Protein AF-A0AAE9I7F1-F1 (afdb_monomer_lite)

Foldseek 3Di:
DCVVDPPPDDPVVVQVVLVVLQVQLPDPVSVVVCVVVVHDRDHDDHPVVVVVVVVVVVVVVVVVCVVVVNDDD

pLDDT: mean 89.47, std 9.75, range [50.66, 97.56]

Radius of gyration: 15.81 Å; chains: 1; bounding box: 39×25×36 Å

Structure (mmCIF, N/CA/C/O backbone):
data_AF-A0AAE9I7F1-F1
#
_entry.id   AF-A0AAE9I7F1-F1
#
loop_
_atom_site.group_PDB
_atom_site.id
_atom_site.type_symbol
_atom_site.label_atom_id
_atom_site.label_alt_id
_atom_site.label_comp_id
_atom_site.label_asym_id
_atom_site.label_entity_id
_atom_site.label_seq_id
_atom_site.pdbx_PDB_ins_code
_atom_site.Cartn_x
_atom_site.Cartn_y
_atom_site.Cartn_z
_atom_site.occupancy
_atom_site.B_iso_or_equiv
_atom_site.auth_seq_id
_atom_site.auth_comp_id
_atom_site.auth_asym_id
_atom_site.auth_atom_id
_atom_site.pdbx_PDB_model_num
ATOM 1 N N . MET A 1 1 ? -4.346 -0.329 -7.490 1.00 50.66 1 MET A N 1
ATOM 2 C CA . MET A 1 1 ? -4.855 -1.137 -6.354 1.00 50.66 1 MET A CA 1
ATOM 3 C C . MET A 1 1 ? -5.567 -2.428 -6.783 1.00 50.66 1 MET A C 1
ATOM 5 O O . MET A 1 1 ? -5.402 -3.433 -6.106 1.00 50.66 1 MET A O 1
ATOM 9 N N . LEU A 1 2 ? -6.258 -2.461 -7.934 1.00 50.91 2 LEU A N 1
ATOM 10 C CA . LEU A 1 2 ? -6.940 -3.665 -8.455 1.00 50.91 2 LEU A CA 1
ATOM 11 C C . LEU A 1 2 ? -6.045 -4.902 -8.699 1.00 50.91 2 LEU A C 1
ATOM 13 O O . LEU A 1 2 ? -6.568 -5.999 -8.825 1.00 50.91 2 LEU A O 1
ATOM 17 N N . GLN A 1 3 ? -4.714 -4.760 -8.733 1.00 53.97 3 GLN A N 1
ATOM 18 C CA . GLN A 1 3 ? -3.793 -5.892 -8.916 1.00 53.97 3 GLN A CA 1
ATOM 19 C C . GLN A 1 3 ? -3.511 -6.716 -7.646 1.00 53.97 3 GLN A C 1
ATOM 21 O O . GLN A 1 3 ? -2.969 -7.807 -7.769 1.00 53.97 3 GLN A O 1
ATOM 26 N N . ARG A 1 4 ? -3.828 -6.219 -6.438 1.00 67.12 4 ARG A N 1
ATOM 27 C CA . ARG A 1 4 ? -3.562 -6.961 -5.184 1.00 67.12 4 ARG A CA 1
ATOM 28 C C . ARG A 1 4 ? -4.766 -7.727 -4.644 1.00 67.12 4 ARG A C 1
ATOM 30 O O . ARG A 1 4 ? -4.596 -8.597 -3.798 1.00 67.12 4 ARG A O 1
ATOM 37 N N . LEU A 1 5 ? -5.966 -7.402 -5.111 1.00 77.00 5 LEU A N 1
ATOM 38 C CA . LEU A 1 5 ? -7.169 -8.156 -4.783 1.00 77.00 5 LEU A CA 1
ATOM 39 C C . LEU A 1 5 ? -7.336 -9.292 -5.786 1.00 77.00 5 LEU A C 1
ATOM 41 O O . LEU A 1 5 ? -6.926 -9.176 -6.943 1.00 77.00 5 LEU A O 1
ATOM 45 N N . LYS A 1 6 ? -7.948 -10.394 -5.344 1.00 81.44 6 LYS A N 1
ATOM 46 C CA . LYS A 1 6 ? -8.258 -11.510 -6.236 1.00 81.44 6 LYS A CA 1
ATOM 47 C C . LYS A 1 6 ? -9.0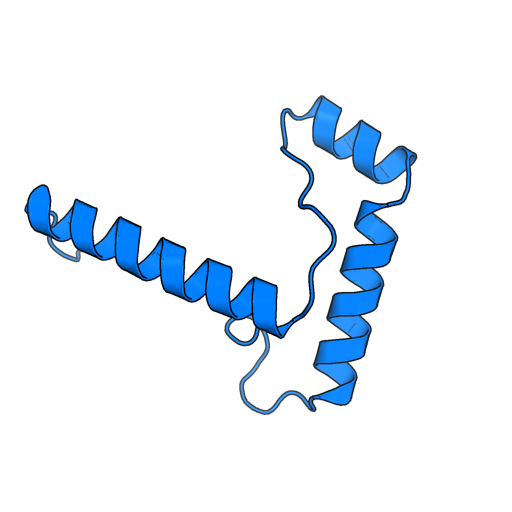87 -10.993 -7.411 1.00 81.44 6 LYS A C 1
ATOM 49 O O . LYS A 1 6 ? -10.044 -10.234 -7.224 1.00 81.44 6 LYS A O 1
ATOM 54 N N . GLN A 1 7 ? -8.720 -11.425 -8.612 1.00 76.69 7 GLN A N 1
ATOM 55 C CA . GLN A 1 7 ? -9.460 -11.099 -9.822 1.00 76.69 7 GLN A CA 1
ATOM 56 C C . GLN A 1 7 ? -10.930 -11.520 -9.644 1.00 76.69 7 GLN A C 1
ATOM 58 O O . GLN A 1 7 ? -11.204 -12.635 -9.197 1.00 76.69 7 GLN A O 1
ATOM 63 N N . GLY A 1 8 ? -11.86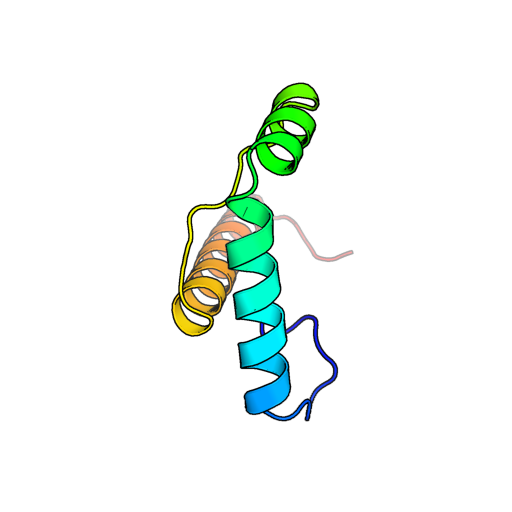1 -10.604 -9.920 1.00 83.56 8 GLY A N 1
ATOM 64 C CA . GLY A 1 8 ? -13.297 -10.809 -9.688 1.00 83.56 8 GLY A CA 1
ATOM 65 C C . GLY A 1 8 ? -13.825 -10.337 -8.328 1.00 83.56 8 GLY A C 1
ATOM 66 O O . GLY A 1 8 ? -14.997 -10.551 -8.035 1.00 83.56 8 GLY A O 1
ATOM 67 N N . THR A 1 9 ? -13.007 -9.681 -7.496 1.00 87.94 9 THR A N 1
ATOM 68 C CA . THR A 1 9 ? -13.522 -8.983 -6.304 1.00 87.94 9 THR A CA 1
ATOM 69 C C . THR A 1 9 ? -14.569 -7.938 -6.724 1.00 87.94 9 THR A C 1
ATOM 71 O O . THR A 1 9 ? -14.253 -7.113 -7.584 1.00 87.94 9 THR A O 1
ATOM 74 N N . PRO A 1 10 ? -15.784 -7.934 -6.137 1.00 93.31 10 PRO A N 1
ATOM 75 C CA . PRO A 1 10 ? -16.817 -6.968 -6.500 1.00 93.31 10 PRO A CA 1
ATOM 76 C C . PRO A 1 10 ? -16.361 -5.525 -6.288 1.00 93.31 10 PRO A C 1
ATOM 78 O O . PRO A 1 10 ? -15.761 -5.206 -5.260 1.00 93.31 10 PRO A O 1
ATOM 81 N N . GLU A 1 11 ? -16.706 -4.635 -7.218 1.00 89.44 11 GLU A N 1
ATOM 82 C CA . GLU A 1 11 ? -16.275 -3.230 -7.186 1.00 89.44 11 GLU A CA 1
ATOM 83 C C . GLU A 1 11 ? -16.662 -2.519 -5.885 1.00 89.44 11 GLU A C 1
ATOM 85 O O . GLU A 1 11 ? -15.858 -1.779 -5.325 1.00 89.44 11 GLU A O 1
ATOM 90 N N . ALA A 1 12 ? -17.846 -2.812 -5.340 1.00 91.44 12 ALA A N 1
ATOM 91 C CA . ALA A 1 12 ? -18.293 -2.262 -4.061 1.00 91.44 12 ALA A CA 1
ATOM 92 C C . ALA A 1 12 ? -17.369 -2.647 -2.890 1.00 91.44 12 ALA A C 1
ATOM 94 O O . ALA A 1 12 ? -17.108 -1.833 -2.003 1.00 91.44 12 ALA A O 1
ATOM 95 N N . VAL A 1 13 ? -16.832 -3.872 -2.898 1.00 93.94 13 VAL A N 1
ATOM 96 C CA . VAL A 1 13 ? -15.872 -4.332 -1.883 1.00 93.94 13 VAL A CA 1
ATOM 97 C C . VAL A 1 13 ? -14.540 -3.610 -2.060 1.00 93.94 13 VAL A C 1
ATOM 99 O O . VAL A 1 13 ? -13.961 -3.151 -1.077 1.00 93.94 13 VAL A O 1
ATOM 102 N N . VAL A 1 14 ? -14.080 -3.443 -3.305 1.00 92.88 14 VAL A N 1
ATOM 103 C CA . VAL A 1 14 ? -12.865 -2.671 -3.611 1.00 92.88 14 VAL A CA 1
ATOM 104 C C . VAL A 1 14 ? -12.998 -1.232 -3.110 1.00 92.88 14 VAL A C 1
ATOM 106 O O . VAL A 1 14 ? -12.098 -0.735 -2.435 1.00 92.88 14 VAL A O 1
ATOM 109 N N . ALA A 1 15 ? -14.123 -0.580 -3.405 1.00 92.06 15 ALA A N 1
ATOM 110 C CA . ALA A 1 15 ? -14.388 0.795 -3.002 1.00 92.06 15 ALA A CA 1
ATOM 111 C C . ALA A 1 15 ? -14.398 0.947 -1.476 1.00 92.06 15 ALA A C 1
ATOM 113 O O . ALA A 1 15 ? -13.718 1.824 -0.947 1.00 92.06 15 ALA A O 1
ATOM 114 N N . ARG A 1 16 ? -15.090 0.047 -0.763 1.00 95.19 16 ARG A N 1
ATOM 115 C CA . ARG A 1 16 ? -15.147 0.063 0.706 1.00 95.19 16 ARG A CA 1
ATOM 116 C C . ARG A 1 16 ? -13.771 -0.124 1.342 1.00 95.19 16 ARG A C 1
ATOM 118 O O . ARG A 1 16 ? -13.438 0.579 2.290 1.00 95.19 16 ARG A O 1
ATOM 125 N N . LEU A 1 17 ? -12.969 -1.059 0.832 1.00 94.00 17 LEU A N 1
ATOM 126 C CA . LEU A 1 17 ? -11.615 -1.294 1.341 1.00 94.00 17 LEU A CA 1
ATOM 127 C C . LEU A 1 17 ? -10.698 -0.094 1.089 1.00 94.00 17 LEU A C 1
ATOM 129 O O . LEU A 1 17 ? -9.941 0.297 1.974 1.00 94.00 17 LEU A O 1
ATOM 133 N N . HIS A 1 18 ? -10.774 0.497 -0.105 1.00 93.44 18 HIS A N 1
ATOM 134 C CA . HIS A 1 18 ? -10.003 1.693 -0.440 1.00 93.44 18 HIS A CA 1
ATOM 135 C C . HIS A 1 18 ? -10.375 2.871 0.459 1.00 93.44 18 HIS A C 1
ATOM 137 O O . HIS A 1 18 ? -9.490 3.543 0.979 1.00 93.44 18 HIS A O 1
ATOM 143 N N . GLN A 1 19 ? -11.671 3.088 0.685 1.00 94.06 19 GLN A N 1
ATOM 144 C CA . GLN A 1 19 ? -12.154 4.129 1.586 1.00 94.06 19 GLN A CA 1
ATOM 145 C C . GLN A 1 19 ? -11.628 3.927 3.011 1.00 94.06 19 GLN A C 1
ATOM 147 O O . GLN A 1 19 ? -11.024 4.843 3.559 1.00 94.06 19 GLN A O 1
ATOM 152 N N . ALA A 1 20 ? -11.769 2.722 3.574 1.00 95.75 20 ALA A N 1
ATOM 153 C CA . ALA A 1 20 ? 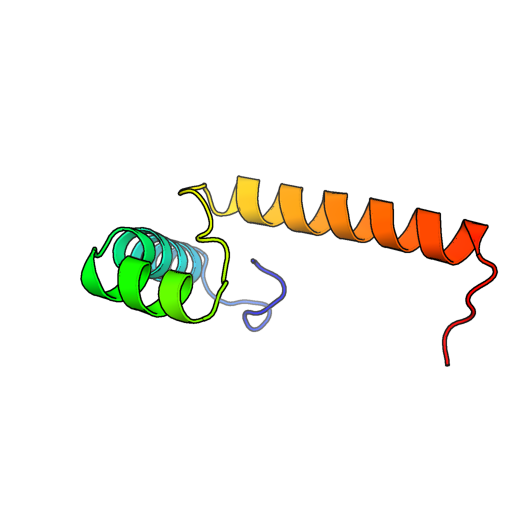-11.281 2.425 4.920 1.00 95.75 20 ALA A CA 1
ATOM 154 C C . ALA A 1 20 ? -9.767 2.667 5.056 1.00 95.75 20 ALA A C 1
ATOM 156 O O . ALA A 1 20 ? -9.306 3.187 6.070 1.00 95.75 20 ALA A O 1
ATOM 157 N N . LEU A 1 21 ? -8.983 2.339 4.022 1.00 94.38 21 LEU A N 1
ATOM 158 C CA . LEU A 1 21 ? -7.550 2.630 3.997 1.00 94.38 21 LEU A CA 1
ATOM 159 C C . LEU A 1 21 ? -7.275 4.141 4.000 1.00 94.38 21 LEU A C 1
ATOM 161 O O . LEU A 1 21 ? -6.440 4.605 4.771 1.00 94.38 21 LEU A O 1
ATOM 165 N N . VAL A 1 22 ? -7.970 4.904 3.153 1.00 94.38 22 VAL A N 1
ATOM 166 C CA . VAL A 1 22 ? -7.815 6.365 3.071 1.00 94.38 22 VAL A CA 1
ATOM 167 C C . VAL A 1 22 ? -8.201 7.047 4.383 1.00 94.38 22 VAL A C 1
ATOM 169 O O . VAL A 1 22 ? -7.532 7.994 4.783 1.00 94.38 22 VAL A O 1
ATOM 172 N N . GLU A 1 23 ? -9.251 6.575 5.051 1.00 95.38 23 GLU A N 1
ATOM 173 C CA . GLU A 1 23 ? -9.668 7.066 6.369 1.00 95.38 23 GLU A CA 1
ATOM 174 C C . GLU A 1 23 ? -8.626 6.728 7.441 1.00 95.38 23 GLU A C 1
ATOM 176 O O . GLU A 1 23 ? -8.231 7.595 8.213 1.00 95.38 23 GLU A O 1
ATOM 181 N N . THR A 1 24 ? -8.101 5.499 7.440 1.00 95.69 24 THR A N 1
ATOM 182 C CA . THR A 1 24 ? -7.074 5.067 8.405 1.00 95.69 24 THR A CA 1
ATOM 183 C C . THR A 1 24 ? -5.792 5.895 8.282 1.00 95.69 24 THR A C 1
ATOM 185 O O . THR A 1 24 ? -5.180 6.241 9.285 1.00 95.69 24 THR A O 1
ATOM 188 N N . LEU A 1 25 ? -5.391 6.262 7.061 1.00 94.88 25 LEU A N 1
ATOM 189 C CA . LEU A 1 25 ? -4.207 7.097 6.819 1.00 94.88 25 LEU A CA 1
ATOM 190 C C . LEU A 1 25 ? -4.404 8.581 7.179 1.00 94.88 25 LEU A C 1
ATOM 192 O O . LEU A 1 25 ? -3.467 9.362 7.044 1.00 94.88 25 LEU A O 1
ATOM 196 N N . GLN A 1 26 ? -5.596 8.977 7.631 1.00 93.75 26 GLN A N 1
ATOM 197 C CA . GLN A 1 26 ? -5.862 10.306 8.193 1.00 93.75 26 GLN A CA 1
ATOM 198 C C . GLN A 1 26 ? -5.864 10.305 9.727 1.00 93.75 26 GLN A C 1
ATOM 200 O O . GLN A 1 26 ? -5.888 11.374 10.334 1.00 93.75 26 GLN A O 1
ATOM 205 N N . ASP A 1 27 ? -5.833 9.131 10.362 1.00 96.56 27 ASP A N 1
ATOM 206 C CA . ASP A 1 27 ? -5.753 9.023 11.814 1.00 96.56 27 ASP A CA 1
ATOM 207 C C . ASP A 1 27 ? -4.373 9.481 12.313 1.00 96.56 27 ASP A C 1
ATOM 209 O O . ASP A 1 27 ? -3.331 8.987 11.875 1.00 96.56 27 ASP A O 1
ATOM 213 N N . ALA A 1 28 ? -4.357 10.429 13.252 1.00 95.44 28 ALA A N 1
ATOM 214 C CA . ALA A 1 28 ? -3.128 11.054 13.732 1.00 95.44 28 ALA A CA 1
ATOM 215 C C . ALA A 1 28 ? -2.175 10.071 14.435 1.00 95.44 28 ALA A C 1
ATOM 217 O O . ALA A 1 28 ? -0.957 10.221 14.324 1.00 95.44 28 ALA A O 1
ATOM 218 N N . GLN A 1 29 ? -2.697 9.059 15.140 1.00 97.12 29 GLN A N 1
ATOM 219 C CA . GLN A 1 29 ? -1.850 8.048 15.776 1.00 97.12 29 GLN A CA 1
ATOM 220 C C . GLN A 1 29 ? -1.220 7.133 14.726 1.00 97.12 29 GLN A C 1
ATOM 222 O O . GLN A 1 29 ? -0.041 6.793 14.838 1.00 97.12 29 GLN A O 1
ATOM 227 N N . VAL A 1 30 ? -1.978 6.775 13.686 1.00 96.81 30 VAL A N 1
ATOM 228 C CA . VAL A 1 30 ? -1.463 5.987 12.557 1.00 96.81 30 VAL A CA 1
ATOM 229 C C . VAL A 1 30 ? -0.374 6.756 11.813 1.00 96.81 30 VAL A C 1
ATOM 231 O O . VAL A 1 30 ? 0.704 6.210 11.583 1.00 96.81 30 VAL A O 1
ATOM 234 N N . VAL A 1 31 ? -0.623 8.025 11.479 1.00 96.25 31 VAL A N 1
ATOM 235 C CA . VAL A 1 31 ? 0.348 8.899 10.801 1.00 96.25 31 VAL A CA 1
ATOM 236 C C . VAL A 1 31 ? 1.627 9.021 11.623 1.00 96.25 31 VAL A C 1
ATOM 238 O O . VAL A 1 31 ? 2.705 8.733 11.111 1.00 96.25 31 VAL A O 1
ATOM 241 N N . SER A 1 32 ? 1.508 9.348 12.913 1.00 96.56 32 SER A N 1
ATOM 242 C CA . SER A 1 32 ? 2.665 9.485 13.801 1.00 96.56 32 SER A CA 1
ATOM 243 C C . SER A 1 32 ? 3.486 8.194 13.889 1.00 96.56 32 SER A C 1
ATOM 245 O O . SER A 1 32 ? 4.716 8.241 13.845 1.00 96.56 32 SER A O 1
ATOM 247 N N . GLY A 1 33 ? 2.826 7.033 13.959 1.00 97.12 33 GLY A N 1
ATOM 248 C CA . GLY A 1 33 ? 3.504 5.738 13.966 1.00 97.12 33 GLY A CA 1
ATOM 249 C C . GLY A 1 33 ? 4.254 5.443 12.664 1.00 97.12 33 GLY A C 1
ATOM 250 O O . GLY A 1 33 ? 5.375 4.940 12.704 1.00 97.12 33 GLY A O 1
ATOM 251 N N . LEU A 1 34 ? 3.669 5.780 11.511 1.00 96.50 34 LEU A N 1
ATOM 252 C CA . LEU A 1 34 ? 4.314 5.611 10.206 1.00 96.50 34 LEU A CA 1
ATOM 253 C C . LEU A 1 34 ? 5.527 6.537 10.060 1.00 96.50 34 LEU A C 1
ATOM 255 O O . LEU A 1 34 ? 6.618 6.075 9.714 1.00 96.50 34 LEU A O 1
ATOM 259 N N . GLU A 1 35 ? 5.370 7.815 10.393 1.00 95.88 35 GLU A N 1
ATOM 260 C CA . GLU A 1 35 ? 6.444 8.809 10.314 1.00 95.88 35 GLU A CA 1
ATOM 261 C C . GLU A 1 35 ? 7.614 8.469 11.245 1.00 95.88 35 GLU A C 1
ATOM 263 O O . GLU A 1 35 ? 8.772 8.625 10.858 1.00 95.88 35 GLU A O 1
ATOM 268 N N . ALA A 1 36 ? 7.345 7.903 12.428 1.00 97.56 36 ALA A N 1
ATOM 269 C CA . ALA A 1 36 ? 8.387 7.438 13.347 1.00 97.56 36 ALA A CA 1
ATOM 270 C C . ALA A 1 36 ? 9.284 6.335 12.749 1.00 97.56 36 ALA A C 1
ATOM 272 O O . ALA A 1 36 ? 10.426 6.170 13.178 1.00 97.56 36 ALA A O 1
ATOM 273 N N . THR A 1 37 ? 8.799 5.598 11.743 1.00 96.69 37 THR A N 1
ATOM 274 C CA . THR A 1 37 ? 9.589 4.595 11.000 1.00 96.69 37 T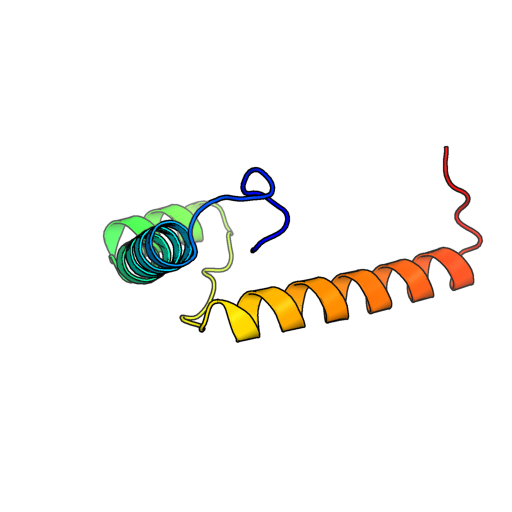HR A CA 1
ATOM 275 C C . THR A 1 37 ? 10.286 5.160 9.759 1.00 96.69 37 THR A C 1
ATOM 277 O O . THR A 1 37 ? 10.954 4.422 9.037 1.00 96.69 37 THR A O 1
ATOM 280 N N . GLY A 1 38 ? 10.141 6.464 9.499 1.00 95.50 38 GLY A N 1
ATOM 281 C CA . GLY A 1 38 ? 10.633 7.122 8.289 1.00 95.50 38 GLY A CA 1
ATOM 282 C C . GLY A 1 38 ? 9.770 6.862 7.051 1.00 95.50 38 GLY A C 1
ATOM 283 O O . GLY A 1 38 ? 10.225 7.105 5.934 1.00 95.50 38 GLY A O 1
ATOM 284 N N . ALA A 1 39 ? 8.548 6.348 7.222 1.00 94.88 39 ALA A N 1
ATOM 285 C CA . ALA A 1 39 ? 7.632 6.135 6.111 1.00 94.88 39 ALA A CA 1
ATOM 286 C C . ALA A 1 39 ? 6.994 7.458 5.661 1.00 94.88 39 ALA A C 1
ATOM 288 O O . ALA A 1 39 ? 6.578 8.274 6.482 1.00 94.88 39 ALA A O 1
ATOM 289 N N . GLU A 1 40 ? 6.860 7.639 4.347 1.00 93.19 40 GLU A N 1
ATOM 290 C CA . GLU A 1 40 ? 6.050 8.716 3.777 1.00 93.19 40 GLU A CA 1
ATOM 291 C C . GLU A 1 40 ? 4.578 8.287 3.744 1.00 93.19 40 GLU A C 1
ATOM 293 O O . GLU A 1 40 ? 4.227 7.244 3.179 1.00 93.19 40 GLU A O 1
ATOM 298 N N . VAL A 1 41 ? 3.703 9.093 4.344 1.00 93.00 41 VAL A N 1
ATOM 299 C CA . VAL A 1 41 ? 2.266 8.815 4.353 1.00 93.00 41 VAL A CA 1
ATOM 300 C C . VAL A 1 41 ? 1.655 9.186 3.005 1.00 93.00 41 VAL A C 1
ATOM 302 O O . VAL A 1 41 ? 1.760 10.317 2.525 1.00 93.00 41 VAL A O 1
ATOM 305 N N . ALA A 1 42 ? 0.985 8.216 2.383 1.00 90.19 42 ALA A N 1
ATOM 306 C CA . ALA A 1 42 ? 0.328 8.422 1.102 1.00 90.19 42 ALA A CA 1
ATOM 307 C C . ALA A 1 42 ? -0.827 9.429 1.221 1.00 90.19 42 ALA A C 1
ATOM 309 O O . ALA A 1 42 ? -1.680 9.325 2.103 1.00 90.19 42 ALA A O 1
ATOM 310 N N . LYS A 1 43 ? -0.898 10.370 0.275 1.00 90.06 43 LYS A N 1
ATOM 311 C CA . LYS A 1 43 ? -2.005 11.331 0.196 1.00 90.06 43 LYS A CA 1
ATOM 312 C C . LYS A 1 43 ? -3.321 10.625 -0.177 1.00 90.06 43 LYS A C 1
ATOM 314 O O . LYS A 1 43 ? -3.295 9.704 -1.003 1.00 90.06 43 LYS A O 1
ATOM 319 N N . PRO A 1 44 ? -4.473 11.085 0.347 1.00 89.81 44 PRO A N 1
ATOM 320 C CA . PRO A 1 44 ? -5.782 10.612 -0.091 1.00 89.81 44 PRO A CA 1
ATOM 321 C C . PRO A 1 44 ? -5.934 10.701 -1.614 1.00 89.81 44 PRO A C 1
ATOM 323 O O . PRO A 1 44 ? -5.583 11.706 -2.231 1.00 89.81 44 PRO A O 1
ATOM 326 N N . SER A 1 45 ? -6.449 9.640 -2.232 1.00 92.00 45 SER A N 1
ATOM 327 C CA . SER A 1 45 ? -6.657 9.560 -3.682 1.00 92.00 45 SER A CA 1
ATOM 328 C C . SER A 1 45 ? -7.835 8.647 -4.005 1.00 92.00 45 SER A C 1
ATOM 330 O O . SER A 1 45 ? -8.308 7.926 -3.127 1.00 92.00 45 SER A O 1
ATOM 332 N N . SER A 1 46 ? -8.326 8.647 -5.246 1.00 92.06 46 SER A N 1
ATOM 333 C CA . SER A 1 46 ? -9.331 7.668 -5.678 1.00 92.06 46 SER A CA 1
ATOM 334 C C . SER A 1 46 ? -8.698 6.317 -6.049 1.00 92.06 46 SER A C 1
ATOM 336 O O . SER A 1 46 ? -7.498 6.217 -6.327 1.00 92.06 46 SER A O 1
ATOM 338 N N . VAL A 1 47 ? -9.519 5.263 -6.139 1.00 90.44 47 VAL A N 1
ATOM 339 C CA . VAL A 1 47 ? -9.090 3.945 -6.655 1.00 90.44 47 VAL A CA 1
ATOM 340 C C . VAL A 1 47 ? -8.463 4.077 -8.050 1.00 90.44 47 VAL A C 1
ATOM 342 O O . VAL A 1 47 ? -7.444 3.442 -8.342 1.00 90.44 47 VAL A O 1
ATOM 345 N N . ALA A 1 48 ? -9.047 4.929 -8.899 1.00 90.56 48 ALA A N 1
ATOM 346 C CA . ALA A 1 48 ? -8.573 5.179 -10.256 1.00 90.56 48 ALA A CA 1
ATOM 347 C C . ALA A 1 48 ? -7.215 5.897 -10.266 1.00 90.56 48 ALA A C 1
ATOM 349 O O . ALA A 1 48 ? -6.328 5.517 -11.032 1.00 90.56 48 ALA A O 1
ATOM 350 N N . ASP A 1 49 ? -7.016 6.885 -9.390 1.00 91.94 49 ASP A N 1
ATOM 351 C CA . ASP A 1 49 ? -5.729 7.577 -9.252 1.00 91.94 49 ASP A CA 1
ATOM 352 C C . ASP A 1 49 ? -4.641 6.613 -8.775 1.00 91.94 49 ASP A C 1
ATOM 354 O O . ASP A 1 49 ? -3.565 6.545 -9.366 1.00 91.94 49 ASP A O 1
ATOM 358 N N . SER A 1 50 ? -4.955 5.781 -7.779 1.00 89.38 50 SER A N 1
ATOM 359 C CA . SER A 1 50 ? -4.055 4.739 -7.273 1.00 89.38 50 SER A CA 1
ATOM 360 C C . SER A 1 50 ? -3.685 3.699 -8.340 1.00 89.38 50 SER A C 1
ATOM 362 O O . SER A 1 50 ? -2.595 3.123 -8.319 1.00 89.38 50 SER A O 1
ATOM 364 N N . GLN A 1 51 ? -4.581 3.411 -9.289 1.00 89.19 51 GLN A N 1
ATOM 365 C CA . GLN A 1 51 ? -4.273 2.556 -10.436 1.00 89.19 51 GLN A CA 1
ATOM 366 C C . GLN A 1 51 ? -3.375 3.261 -11.454 1.00 89.19 51 GLN A C 1
ATOM 368 O O . GLN A 1 51 ? -2.392 2.666 -11.899 1.00 89.19 51 GLN A O 1
ATOM 373 N N . ARG A 1 52 ? -3.686 4.514 -11.800 1.00 91.69 52 ARG A N 1
ATOM 374 C CA . ARG A 1 52 ? -2.882 5.318 -12.729 1.00 91.69 52 ARG A CA 1
ATOM 375 C C . ARG A 1 52 ? -1.462 5.524 -12.210 1.00 91.69 52 ARG A C 1
ATOM 377 O O . ARG A 1 52 ? -0.513 5.362 -12.976 1.00 91.69 52 ARG A O 1
ATOM 384 N N . PHE A 1 53 ? -1.311 5.788 -10.914 1.00 91.38 53 PHE A N 1
ATOM 385 C CA . PHE A 1 53 ? -0.013 5.876 -10.251 1.00 91.38 53 PHE A CA 1
ATOM 386 C C . PHE A 1 53 ? 0.796 4.588 -10.443 1.00 91.38 53 PHE A C 1
ATOM 388 O O . PHE A 1 53 ? 1.893 4.627 -10.992 1.00 91.38 53 PHE A O 1
ATOM 395 N N . LEU A 1 54 ? 0.221 3.428 -10.104 1.00 90.19 54 LEU A N 1
ATOM 396 C CA . LEU A 1 54 ? 0.909 2.141 -10.242 1.00 90.19 54 LEU A CA 1
ATOM 397 C C . LEU A 1 54 ? 1.345 1.858 -11.688 1.00 90.19 54 LEU A C 1
ATOM 399 O O . LEU A 1 54 ? 2.470 1.415 -11.917 1.00 90.19 54 LEU A O 1
ATOM 403 N N . GLN A 1 55 ? 0.468 2.104 -12.663 1.00 92.75 55 GLN A N 1
ATOM 404 C CA . GLN A 1 55 ? 0.784 1.912 -14.082 1.00 92.75 55 GLN A CA 1
ATOM 405 C C . GLN A 1 55 ? 1.923 2.834 -14.535 1.00 92.75 55 GLN A C 1
ATOM 407 O O . GLN A 1 55 ? 2.845 2.383 -15.216 1.00 92.75 55 GLN A O 1
ATOM 412 N N . THR A 1 56 ? 1.884 4.098 -14.107 1.00 94.94 56 THR A N 1
ATOM 413 C CA . THR A 1 56 ? 2.904 5.106 -14.421 1.00 94.94 56 THR A CA 1
ATOM 414 C C . THR A 1 56 ? 4.263 4.705 -13.861 1.00 94.94 56 THR A C 1
ATOM 416 O O . THR A 1 56 ? 5.238 4.632 -14.610 1.00 94.94 56 THR A O 1
ATOM 419 N N . GLU A 1 57 ? 4.329 4.373 -12.571 1.00 93.94 57 GLU A N 1
ATOM 420 C CA . GLU A 1 57 ? 5.580 3.976 -11.921 1.00 93.94 57 GLU A CA 1
ATOM 421 C C . GLU A 1 57 ? 6.127 2.675 -12.511 1.00 93.94 57 GLU A C 1
ATOM 423 O O . GLU A 1 57 ? 7.305 2.593 -12.850 1.00 93.94 57 GLU A O 1
ATOM 428 N N . THR A 1 58 ? 5.265 1.686 -12.766 1.00 94.06 58 THR A N 1
ATOM 429 C CA . THR A 1 58 ? 5.668 0.442 -13.445 1.00 94.06 58 THR A CA 1
ATOM 430 C C . THR A 1 58 ? 6.291 0.726 -14.814 1.00 94.06 58 THR A C 1
ATOM 432 O O . THR A 1 58 ? 7.299 0.116 -15.178 1.00 94.06 58 THR A O 1
ATOM 435 N N . GLY A 1 59 ? 5.715 1.660 -15.579 1.00 94.44 59 GLY A N 1
ATOM 436 C CA . GLY A 1 59 ? 6.263 2.104 -16.859 1.00 94.44 59 GLY A CA 1
ATOM 437 C C . GLY A 1 59 ? 7.648 2.735 -16.714 1.00 94.44 59 GLY A C 1
ATOM 438 O O . GLY A 1 59 ? 8.575 2.343 -17.428 1.00 94.44 59 GLY A O 1
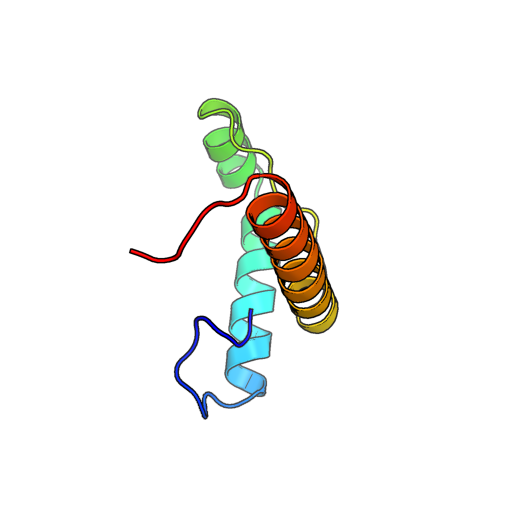ATOM 439 N N . LYS A 1 60 ? 7.811 3.653 -15.752 1.00 94.62 60 LYS A N 1
ATOM 440 C CA . LYS A 1 60 ? 9.091 4.317 -15.452 1.00 94.62 60 LYS A CA 1
ATOM 441 C C . LYS A 1 60 ? 10.174 3.312 -15.066 1.00 94.62 60 LYS A C 1
ATOM 443 O O . LYS A 1 60 ? 11.230 3.286 -15.697 1.00 94.62 60 LYS A O 1
ATOM 448 N N . PHE A 1 61 ? 9.899 2.436 -14.100 1.00 92.50 61 PHE A N 1
ATOM 449 C CA . PHE A 1 61 ? 10.864 1.429 -13.658 1.00 92.50 61 PHE A CA 1
ATOM 450 C C . PHE A 1 61 ? 11.234 0.458 -14.783 1.00 92.50 61 PHE A C 1
ATOM 452 O O . PHE A 1 61 ? 12.409 0.138 -14.959 1.00 92.50 61 PHE A O 1
ATOM 459 N N . ARG A 1 62 ? 10.270 0.051 -15.622 1.00 90.50 62 ARG A N 1
ATOM 460 C CA . ARG A 1 62 ? 10.550 -0.794 -16.795 1.00 90.50 62 ARG A CA 1
ATOM 461 C C . ARG A 1 62 ? 11.443 -0.088 -17.816 1.00 90.50 62 ARG A C 1
ATOM 463 O O . ARG A 1 62 ? 12.328 -0.724 -18.386 1.00 90.50 62 ARG A O 1
ATOM 470 N N . ALA A 1 63 ? 11.228 1.203 -18.058 1.00 92.62 63 ALA A N 1
ATOM 471 C CA . ALA A 1 63 ? 12.079 1.988 -18.947 1.00 92.62 63 ALA A CA 1
ATOM 472 C C . ALA A 1 63 ? 13.507 2.124 -18.391 1.00 92.62 63 ALA A C 1
ATOM 474 O O . ALA A 1 63 ? 14.473 1.964 -19.136 1.00 92.62 63 ALA A O 1
ATOM 475 N N . MET A 1 64 ? 13.649 2.349 -17.082 1.00 92.44 64 MET A N 1
ATOM 476 C CA . MET A 1 64 ? 14.954 2.394 -16.417 1.00 92.44 64 MET A CA 1
ATOM 477 C C . MET A 1 64 ? 15.689 1.056 -16.512 1.0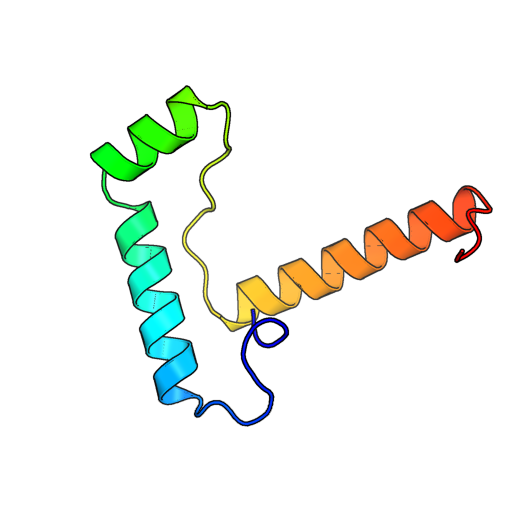0 92.44 64 MET A C 1
ATOM 479 O O . MET A 1 64 ? 16.841 1.037 -16.934 1.00 92.44 64 MET A O 1
ATOM 483 N N . ALA A 1 65 ? 15.016 -0.059 -16.218 1.00 90.31 65 ALA A N 1
ATOM 484 C CA . ALA A 1 65 ? 15.609 -1.392 -16.305 1.00 90.31 65 ALA A CA 1
ATOM 485 C C . ALA A 1 65 ? 16.137 -1.704 -17.714 1.00 90.31 65 ALA A C 1
ATOM 487 O O . ALA A 1 65 ? 17.269 -2.161 -17.861 1.00 90.31 65 ALA A O 1
ATOM 488 N N . LYS A 1 66 ? 15.360 -1.365 -18.756 1.00 88.06 66 LYS A N 1
ATOM 489 C CA . LYS A 1 66 ? 15.794 -1.496 -20.155 1.00 88.06 66 LYS A CA 1
ATOM 490 C C . LYS A 1 66 ? 17.041 -0.663 -20.455 1.00 88.06 66 LYS A C 1
ATOM 492 O O . LYS A 1 66 ? 17.957 -1.162 -21.098 1.00 88.06 66 LYS A O 1
ATOM 497 N N . ARG A 1 67 ? 17.097 0.587 -19.978 1.00 91.38 67 ARG A N 1
ATOM 498 C CA . ARG A 1 67 ? 18.271 1.463 -20.158 1.00 91.38 67 ARG A CA 1
ATOM 499 C C . ARG A 1 67 ? 19.519 0.933 -19.450 1.00 91.38 67 ARG A C 1
ATOM 501 O O . ARG A 1 67 ? 20.618 1.146 -19.943 1.00 91.38 67 ARG A O 1
ATOM 508 N N . SER A 1 68 ? 19.353 0.248 -18.323 1.00 88.69 68 SER A N 1
ATOM 509 C CA . SER A 1 68 ? 20.447 -0.344 -17.545 1.00 88.69 68 SER A CA 1
ATOM 510 C C . SER A 1 68 ? 20.803 -1.774 -17.970 1.00 88.69 68 SER A C 1
ATOM 512 O O . SER A 1 68 ? 21.597 -2.415 -17.292 1.00 88.69 68 SER A O 1
ATOM 514 N N . SER A 1 69 ? 20.228 -2.283 -19.069 1.00 83.19 69 SER A N 1
ATOM 515 C CA . SER A 1 69 ? 20.413 -3.665 -19.549 1.00 83.19 69 SER A CA 1
ATOM 516 C C . SER A 1 69 ? 20.112 -4.744 -18.498 1.00 83.19 69 SER A C 1
ATOM 518 O O . SER A 1 69 ? 20.651 -5.847 -18.563 1.00 83.19 69 SER A O 1
ATOM 520 N N . LEU A 1 70 ? 19.238 -4.444 -17.531 1.00 84.00 70 LEU A N 1
ATOM 521 C CA . LEU A 1 70 ? 18.793 -5.426 -16.548 1.00 84.00 70 LEU A CA 1
ATOM 522 C C . LEU A 1 70 ? 17.927 -6.475 -17.249 1.00 84.00 70 LEU A C 1
ATOM 524 O O . LEU A 1 70 ? 16.911 -6.135 -17.865 1.00 84.00 70 LEU A O 1
ATOM 528 N N . GLN A 1 71 ? 18.328 -7.741 -17.149 1.00 80.62 71 GLN A N 1
ATOM 529 C CA . GLN A 1 71 ? 17.556 -8.867 -17.666 1.00 80.62 71 GLN A CA 1
ATOM 530 C C . GLN A 1 71 ? 16.703 -9.494 -16.553 1.00 80.62 71 GLN A C 1
ATOM 532 O O . GLN A 1 71 ? 17.115 -9.479 -15.391 1.00 80.62 71 GLN A O 1
ATOM 537 N N . PRO A 1 72 ? 15.500 -10.004 -16.874 1.00 79.06 72 PRO A N 1
ATOM 538 C CA . PRO A 1 72 ? 14.746 -10.854 -15.958 1.00 79.06 72 PRO A CA 1
ATOM 539 C C . PRO A 1 72 ? 15.587 -12.071 -15.552 1.00 79.06 72 PRO A C 1
ATOM 541 O O . PRO A 1 72 ? 16.333 -12.591 -16.380 1.00 79.06 72 PRO A O 1
ATOM 544 N N . GLN A 1 73 ? 15.455 -12.489 -14.294 1.00 72.31 73 GLN A N 1
ATOM 545 C CA . GLN A 1 73 ? 16.103 -13.682 -13.739 1.00 72.31 73 GLN A CA 1
ATOM 546 C C . GLN A 1 73 ? 15.313 -14.934 -14.132 1.00 72.31 73 GLN A C 1
ATOM 548 O O . GLN A 1 73 ? 14.060 -14.843 -14.100 1.00 72.31 73 GLN A O 1
#

Sequence (73 aa):
MLQRLKQGTPEAVVARLHQALVETLQDAQVVSGLEATGAEVAKPSSVADSQRFLQTETGKFRAMAKRSSLQPQ

Secondary structure (DSSP, 8-state):
-TTTSPTT--HHHHHHHHHHHHHHTT-HHHHHHHHHTTPPPPPP--HHHHHHHHHHHHHHHHHHHHHTTPPP-

InterPro domains:
  IPR042100 Bordetella uptake gene, domain 1 [G3DSA:3.40.190.150] (5-72)

Organism: NCBI:txid151783